Protein AF-A0A9X1HIW4-F1 (afdb_monomer_lite)

Structure (mmCIF, N/CA/C/O backbone):
data_AF-A0A9X1HIW4-F1
#
_entry.id   AF-A0A9X1HIW4-F1
#
loop_
_atom_site.group_PDB
_atom_site.id
_atom_site.type_symbol
_atom_site.label_atom_id
_atom_site.label_alt_id
_atom_site.label_comp_id
_atom_site.label_asym_id
_atom_site.label_entity_id
_atom_site.label_seq_id
_atom_site.pdbx_PDB_ins_code
_atom_site.Cartn_x
_atom_site.Cartn_y
_atom_site.Cartn_z
_atom_site.occupancy
_atom_site.B_iso_or_equiv
_atom_site.auth_seq_id
_atom_site.auth_comp_id
_atom_site.auth_asym_id
_atom_site.auth_atom_id
_atom_site.pdbx_PDB_model_num
ATOM 1 N N . MET A 1 1 ? -32.871 -12.386 51.207 1.00 44.56 1 MET A N 1
ATOM 2 C CA . MET A 1 1 ? -32.611 -12.092 52.641 1.00 44.56 1 MET A CA 1
ATOM 3 C C . MET A 1 1 ? -31.289 -12.776 52.977 1.00 44.56 1 MET A C 1
ATOM 5 O O . MET A 1 1 ? -31.254 -13.984 52.844 1.00 44.56 1 MET A O 1
ATOM 9 N N . ARG A 1 2 ? -30.142 -12.151 53.259 1.00 40.25 2 ARG A N 1
ATOM 10 C CA . ARG A 1 2 ? -29.742 -10.933 53.997 1.00 40.25 2 ARG A CA 1
ATOM 11 C C . ARG A 1 2 ? -28.459 -10.406 53.307 1.00 40.25 2 ARG A C 1
ATOM 13 O O . ARG A 1 2 ? -27.587 -11.212 53.029 1.00 40.25 2 ARG A O 1
ATOM 20 N N . SER A 1 3 ? -28.395 -9.194 52.759 1.00 34.78 3 SER A N 1
ATOM 21 C CA . SER A 1 3 ? -28.068 -7.911 53.410 1.00 34.78 3 SER A CA 1
ATOM 22 C C . SER A 1 3 ? -26.844 -7.950 54.337 1.00 34.78 3 SER A C 1
ATOM 24 O O . SER A 1 3 ? -26.947 -8.471 55.445 1.00 34.78 3 SER A O 1
ATOM 26 N N . LEU A 1 4 ? -25.730 -7.346 53.901 1.00 30.64 4 LEU A N 1
ATOM 27 C CA . LEU A 1 4 ? -24.784 -6.657 54.784 1.00 30.64 4 LEU A CA 1
ATOM 28 C C . LEU A 1 4 ? -24.082 -5.518 54.019 1.00 30.64 4 LEU A C 1
ATOM 30 O O . LEU A 1 4 ? -23.040 -5.695 53.397 1.00 30.64 4 LEU A O 1
ATOM 34 N N . LEU A 1 5 ? -24.724 -4.350 54.062 1.00 35.03 5 LEU A N 1
ATOM 35 C CA . LEU A 1 5 ? -24.115 -3.034 53.878 1.00 35.03 5 LEU A CA 1
ATOM 36 C C . LEU A 1 5 ? -23.117 -2.797 55.024 1.00 35.03 5 LEU A C 1
ATOM 38 O O . LEU A 1 5 ? -23.488 -2.970 56.185 1.00 35.03 5 LEU A O 1
ATOM 42 N N . LEU A 1 6 ? -21.909 -2.319 54.72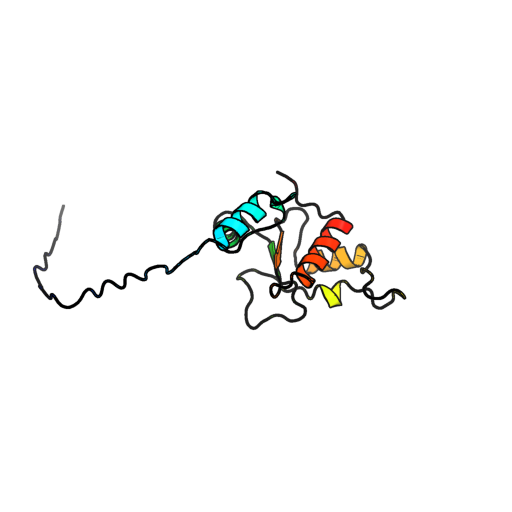4 1.00 31.69 6 LEU A N 1
ATOM 43 C CA . LEU A 1 6 ? -21.062 -1.654 55.712 1.00 31.69 6 LEU A CA 1
ATOM 44 C C . LEU A 1 6 ? -20.549 -0.342 55.114 1.00 31.69 6 LEU A C 1
ATOM 46 O O . LEU A 1 6 ? -19.672 -0.310 54.256 1.00 31.69 6 LEU A O 1
ATOM 50 N N . LEU A 1 7 ? -21.202 0.732 55.557 1.00 35.75 7 LEU A N 1
ATOM 51 C CA . LEU A 1 7 ? -20.810 2.124 55.401 1.00 35.75 7 LEU A CA 1
ATOM 52 C C . LEU A 1 7 ? -19.442 2.352 56.059 1.00 35.75 7 LEU A C 1
ATOM 54 O O . LEU A 1 7 ? -19.317 2.164 57.268 1.00 35.75 7 LEU A O 1
ATOM 58 N N . ILE A 1 8 ? -18.458 2.842 55.303 1.00 40.31 8 ILE A N 1
ATOM 59 C CA . ILE A 1 8 ? -17.337 3.597 55.873 1.00 40.31 8 ILE A CA 1
ATOM 60 C C . ILE A 1 8 ? -17.483 5.044 55.415 1.00 40.31 8 ILE A C 1
ATOM 62 O O . ILE A 1 8 ? -17.344 5.399 54.249 1.00 40.31 8 ILE A O 1
ATOM 66 N N . SER A 1 9 ? -17.863 5.840 56.402 1.00 34.84 9 SER A N 1
ATOM 67 C CA . SER A 1 9 ? -18.074 7.274 56.395 1.00 34.84 9 SER A CA 1
ATOM 68 C C . SER A 1 9 ? -16.739 8.025 56.411 1.00 34.84 9 SER A C 1
ATOM 70 O O . SER A 1 9 ? -15.863 7.701 57.205 1.00 34.84 9 SER A O 1
ATOM 72 N N . CYS A 1 10 ? -16.677 9.102 55.626 1.00 37.28 10 CYS A N 1
ATOM 73 C CA . CYS A 1 10 ? -15.993 10.355 55.954 1.00 37.28 10 CYS A CA 1
ATOM 74 C C . CYS A 1 10 ? -14.471 10.291 56.189 1.00 37.28 10 CYS A C 1
ATOM 76 O O . CYS A 1 10 ? -13.994 10.243 57.320 1.00 37.28 10 CYS A O 1
ATOM 78 N N . PHE A 1 11 ? -13.705 10.450 55.107 1.00 43.66 11 PHE A N 1
ATOM 79 C CA . PHE A 1 11 ? -12.417 11.136 55.188 1.00 43.66 11 PHE A CA 1
ATOM 80 C C . PHE A 1 11 ? -12.440 12.312 54.214 1.00 43.66 11 PHE A C 1
ATOM 82 O O . PHE A 1 11 ? -12.192 12.187 53.018 1.00 43.66 11 PHE A O 1
ATOM 89 N N . THR A 1 12 ? -12.828 13.468 54.743 1.00 46.88 12 THR A N 1
ATOM 90 C CA . THR A 1 12 ? -12.591 14.767 54.125 1.00 46.88 12 THR A CA 1
ATOM 91 C C . THR A 1 12 ? -11.087 14.972 53.983 1.00 46.88 12 THR A C 1
ATOM 93 O O . THR A 1 12 ? -10.405 15.227 54.974 1.00 46.88 12 THR A O 1
ATOM 96 N N . LEU A 1 13 ? -10.574 14.910 52.757 1.00 41.38 13 LEU A N 1
ATOM 97 C CA . LEU A 1 13 ? -9.303 15.534 52.415 1.00 41.38 13 LEU A CA 1
ATOM 98 C C . LEU A 1 13 ? -9.481 16.333 51.123 1.00 41.38 13 LEU A C 1
ATOM 100 O O . LEU A 1 13 ? -9.315 15.840 50.012 1.00 41.38 13 LEU A O 1
ATOM 104 N N . LEU A 1 14 ? -9.857 17.599 51.304 1.00 49.84 14 LEU A N 1
ATOM 105 C CA . LEU A 1 14 ? -9.473 18.667 50.393 1.00 49.84 14 LEU A CA 1
ATOM 106 C C . LEU A 1 14 ? -7.946 18.661 50.322 1.00 49.84 14 LEU A C 1
ATOM 108 O O . LEU A 1 14 ? -7.313 18.949 51.330 1.00 49.84 14 LEU A O 1
ATOM 112 N N . LEU A 1 15 ? -7.374 18.365 49.158 1.00 42.28 15 LEU A N 1
ATOM 113 C CA . LEU A 1 15 ? -6.232 19.106 48.628 1.00 42.28 15 LEU A CA 1
ATOM 114 C C . LEU A 1 15 ? -6.077 18.792 47.131 1.00 42.28 15 LEU A C 1
ATOM 116 O O . LEU A 1 15 ? -5.693 17.700 46.737 1.00 42.28 15 LEU A O 1
ATOM 120 N N . GLN A 1 16 ? -6.372 19.818 46.333 1.00 47.53 16 GLN A N 1
ATOM 121 C CA . GLN A 1 16 ? -5.954 20.011 44.944 1.00 47.53 16 GLN A CA 1
ATOM 122 C C . GLN A 1 16 ? -6.523 19.034 43.910 1.00 47.53 16 GLN A C 1
ATOM 124 O O . GLN A 1 16 ? -5.827 18.192 43.355 1.00 47.53 16 GLN A O 1
ATOM 129 N N . THR A 1 17 ? -7.772 19.278 43.504 1.00 42.72 17 THR A N 1
ATOM 130 C CA . THR A 1 17 ? -8.091 19.121 42.084 1.00 42.72 17 THR A CA 1
ATOM 131 C C . THR A 1 17 ? -7.388 20.260 41.353 1.00 42.72 17 THR A C 1
ATOM 133 O O . THR A 1 17 ? -7.945 21.343 41.168 1.00 42.72 17 THR A O 1
ATOM 136 N N . SER A 1 18 ? -6.139 20.048 40.948 1.00 45.56 18 SER A N 1
ATOM 137 C CA . SER A 1 18 ? -5.696 20.651 39.702 1.00 45.56 18 SER A CA 1
ATOM 138 C C . SER A 1 18 ? -6.673 20.136 38.652 1.00 45.56 18 SER A C 1
ATOM 140 O O . SER A 1 18 ? -6.592 19.000 38.191 1.00 45.56 18 SER A O 1
ATOM 142 N N . ALA A 1 19 ? -7.664 20.962 38.324 1.00 46.62 19 ALA A N 1
ATOM 143 C CA . ALA A 1 19 ? -8.287 20.883 37.028 1.00 46.62 19 ALA A CA 1
ATOM 144 C C . ALA A 1 19 ? -7.142 21.089 36.036 1.00 46.62 19 ALA A C 1
ATOM 146 O O . ALA A 1 19 ? -6.791 22.215 35.689 1.00 46.62 19 ALA A O 1
ATOM 147 N N . VAL A 1 20 ? -6.520 19.992 35.606 1.00 45.44 20 VAL A N 1
ATOM 148 C CA . VAL A 1 20 ? -5.905 19.942 34.292 1.00 45.44 20 VAL A CA 1
ATOM 149 C C . VAL A 1 20 ? -7.089 20.014 33.341 1.00 45.44 20 VAL A C 1
ATOM 151 O O . VAL A 1 20 ? -7.572 19.022 32.808 1.00 45.44 20 VAL A O 1
ATOM 154 N N . ALA A 1 21 ? -7.598 21.232 33.168 1.00 41.78 21 ALA A N 1
ATOM 155 C CA . ALA A 1 21 ? -8.116 21.630 31.889 1.00 41.78 21 ALA A CA 1
ATOM 156 C C . ALA A 1 21 ? -6.906 21.525 30.959 1.00 41.78 21 ALA A C 1
ATOM 158 O O . ALA A 1 21 ? -6.134 22.471 30.802 1.00 41.78 21 ALA A O 1
ATOM 159 N N . CYS A 1 22 ? -6.702 20.334 30.389 1.00 34.28 22 CYS A N 1
ATOM 160 C CA . CYS A 1 22 ? -6.080 20.249 29.087 1.00 34.28 22 CYS A CA 1
ATOM 161 C C . CYS A 1 22 ? -7.061 20.992 28.186 1.00 34.28 22 CYS A C 1
ATOM 163 O O . CYS A 1 22 ? -8.039 20.441 27.690 1.00 34.28 22 CYS A O 1
ATOM 165 N N . GLN A 1 23 ? -6.879 22.309 28.120 1.00 39.25 23 GLN A N 1
ATOM 166 C CA . GLN A 1 23 ? -7.365 23.083 27.007 1.00 39.25 23 GLN A CA 1
ATOM 167 C C . GLN A 1 23 ? -6.771 22.359 25.806 1.00 39.25 23 GLN A C 1
ATOM 169 O O . GLN A 1 23 ? -5.549 22.348 25.636 1.00 39.25 23 GLN A O 1
ATOM 174 N N . ALA A 1 24 ? -7.628 21.656 25.064 1.00 46.69 24 ALA A N 1
ATOM 175 C CA . ALA A 1 24 ? -7.337 21.231 23.713 1.00 46.69 24 ALA A CA 1
ATOM 176 C C . ALA A 1 24 ? -7.092 22.528 22.943 1.00 46.69 24 ALA A C 1
ATOM 178 O O . ALA A 1 24 ? -8.009 23.187 22.457 1.00 46.69 24 ALA A O 1
ATOM 179 N N . SER A 1 25 ? -5.846 22.984 23.017 1.00 42.81 25 SER A N 1
ATOM 180 C CA . SER A 1 25 ? -5.380 24.205 22.403 1.00 42.81 25 SER A CA 1
ATOM 181 C C . SER A 1 25 ? -5.470 23.994 20.904 1.00 42.81 25 SER A C 1
ATOM 183 O O . SER A 1 25 ? -4.609 23.356 20.315 1.00 42.81 25 SER A O 1
ATOM 185 N N . GLY A 1 26 ? -6.536 24.534 20.321 1.00 46.06 26 GLY A N 1
ATOM 186 C CA . GLY A 1 26 ? -6.519 25.073 18.975 1.00 46.06 26 GLY A CA 1
ATOM 187 C C . GLY A 1 26 ? -6.382 24.059 17.848 1.00 46.06 26 GLY A C 1
ATOM 188 O O . GLY A 1 26 ? -5.344 23.988 17.201 1.00 46.06 26 GLY A O 1
ATOM 189 N N . VAL A 1 27 ? -7.494 23.417 17.497 1.00 45.88 27 VAL A N 1
ATOM 190 C CA . VAL A 1 27 ? -7.776 23.128 16.086 1.00 45.88 27 VAL A CA 1
ATOM 191 C C . VAL A 1 27 ? -8.102 24.480 15.437 1.00 45.88 27 VAL A C 1
ATOM 193 O O . VAL A 1 27 ? -9.234 24.955 15.480 1.00 45.88 27 VAL A O 1
ATOM 196 N N . THR A 1 28 ? -7.077 25.212 14.990 1.00 45.34 28 THR A N 1
ATOM 197 C CA . THR A 1 28 ? -7.226 26.602 14.531 1.00 45.34 28 THR A CA 1
ATOM 198 C C . THR A 1 28 ? -7.330 26.662 13.015 1.00 45.34 28 THR A C 1
ATOM 200 O O . THR A 1 28 ? -6.294 26.699 12.362 1.00 45.34 28 THR A O 1
ATOM 203 N N . ILE A 1 29 ? -8.554 26.734 12.477 1.00 48.12 29 ILE A N 1
ATOM 204 C CA . ILE A 1 29 ? -8.949 27.257 11.144 1.00 48.12 29 ILE A CA 1
ATOM 205 C C . ILE A 1 29 ? -8.367 26.549 9.894 1.00 48.12 29 ILE A C 1
ATOM 207 O O . ILE A 1 29 ? -9.085 26.351 8.920 1.00 48.12 29 ILE A O 1
ATOM 211 N N . ALA A 1 30 ? -7.101 26.132 9.896 1.00 51.31 30 ALA A N 1
ATOM 212 C CA . ALA A 1 30 ? -6.463 25.349 8.843 1.00 51.31 30 ALA A CA 1
ATOM 213 C C . ALA A 1 30 ? -7.062 23.941 8.731 1.00 51.31 30 ALA A C 1
ATOM 215 O O . ALA A 1 30 ? -7.211 23.434 7.627 1.00 51.31 30 ALA A O 1
ATOM 216 N N . ASP A 1 31 ? -7.446 23.342 9.857 1.00 56.03 31 ASP A N 1
ATOM 217 C CA . ASP A 1 31 ? -8.049 22.008 9.882 1.00 56.03 31 ASP A CA 1
ATOM 218 C C . ASP A 1 31 ? -9.474 22.033 9.314 1.00 56.03 31 ASP A C 1
ATOM 220 O O . ASP A 1 31 ? -9.848 21.170 8.539 1.00 56.03 31 ASP A O 1
ATOM 224 N N . GLU A 1 32 ? -10.248 23.088 9.589 1.00 55.66 32 GLU A N 1
ATOM 225 C CA . GLU A 1 32 ? -11.616 23.230 9.073 1.00 55.66 32 GLU A CA 1
ATOM 226 C C . GLU A 1 32 ? -11.626 23.413 7.543 1.00 55.66 32 GLU A C 1
ATOM 228 O O . GLU A 1 32 ? -12.443 22.813 6.851 1.00 55.66 32 GLU A O 1
ATOM 233 N N . ALA A 1 33 ? -10.657 24.157 6.994 1.00 60.75 33 ALA A N 1
ATOM 234 C CA . ALA A 1 33 ? -10.483 24.315 5.549 1.00 60.75 33 ALA A CA 1
ATOM 235 C C . ALA A 1 33 ? -9.934 23.049 4.857 1.00 60.75 33 ALA A C 1
ATOM 237 O O . ALA A 1 33 ? -10.314 22.758 3.722 1.00 60.75 33 ALA A O 1
ATOM 238 N N . ILE A 1 34 ? -9.055 22.284 5.519 1.00 62.97 34 ILE A N 1
ATOM 239 C CA . ILE A 1 34 ? -8.580 20.983 5.020 1.00 62.97 34 ILE A CA 1
ATOM 240 C C . ILE A 1 34 ? -9.726 19.970 5.038 1.00 62.97 34 ILE A C 1
ATOM 242 O O . ILE A 1 34 ? -9.936 19.290 4.040 1.00 62.97 34 ILE A O 1
ATOM 246 N N . VAL A 1 35 ? -10.501 19.912 6.120 1.00 65.06 35 VAL A N 1
ATOM 247 C CA . VAL A 1 35 ? -11.675 19.042 6.243 1.00 65.06 35 VAL A CA 1
ATOM 248 C C . VAL A 1 35 ? -12.713 19.389 5.175 1.00 65.06 35 VAL A C 1
ATOM 250 O O . VAL A 1 35 ? -13.148 18.493 4.463 1.00 65.06 35 VAL A O 1
ATOM 253 N N . ASP A 1 36 ? -13.042 20.666 4.965 1.00 64.19 36 ASP A N 1
ATOM 254 C CA . ASP A 1 36 ? -13.969 21.091 3.902 1.00 64.19 36 ASP A CA 1
ATOM 255 C C . ASP A 1 36 ? -13.455 20.723 2.496 1.00 64.19 36 ASP A C 1
ATOM 257 O O . ASP A 1 36 ? -14.201 20.229 1.646 1.00 64.19 36 ASP A O 1
ATOM 261 N N . THR A 1 37 ? -12.146 20.858 2.263 1.00 64.81 37 THR A N 1
ATOM 262 C CA . THR A 1 37 ? -11.516 20.442 0.999 1.00 64.81 37 THR A CA 1
ATOM 263 C C . THR A 1 37 ? -11.563 18.921 0.808 1.00 64.81 37 THR A C 1
ATOM 265 O O . THR A 1 37 ? -11.812 18.452 -0.300 1.00 64.81 37 THR A O 1
ATOM 268 N N . LEU A 1 38 ? -11.355 18.133 1.867 1.00 65.75 38 LEU A N 1
ATOM 269 C CA . LEU A 1 38 ? -11.453 16.671 1.810 1.00 65.75 38 LEU A CA 1
ATOM 270 C C . LEU A 1 38 ? -12.897 16.217 1.568 1.00 65.75 38 LEU A C 1
ATOM 272 O O . LEU A 1 38 ? -13.120 15.317 0.762 1.00 65.75 38 LEU A O 1
ATOM 276 N N . LEU A 1 39 ? -13.872 16.888 2.188 1.00 70.44 39 LEU A N 1
ATOM 277 C CA . LEU A 1 39 ? -15.299 16.585 2.040 1.00 70.44 39 LEU A CA 1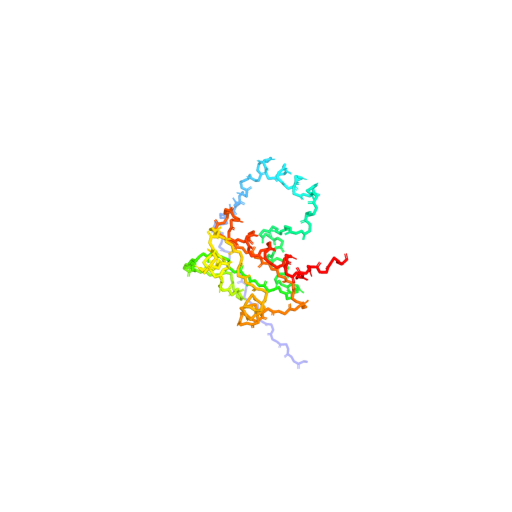
ATOM 278 C C . LEU A 1 39 ? -15.875 16.977 0.669 1.00 70.44 39 LEU A C 1
ATOM 280 O O . LEU A 1 39 ? -16.938 16.498 0.266 1.00 70.44 39 LEU A O 1
ATOM 284 N N . THR A 1 40 ? -15.178 17.846 -0.065 1.00 82.75 40 THR A N 1
ATOM 285 C CA . THR A 1 40 ? -15.556 18.294 -1.415 1.00 82.75 40 THR A CA 1
ATOM 286 C C . THR A 1 40 ? -14.682 17.696 -2.518 1.00 82.75 40 THR A C 1
ATOM 288 O O . THR A 1 40 ? -14.922 17.954 -3.702 1.00 82.75 40 THR A O 1
ATOM 291 N N . TYR A 1 41 ? -13.700 16.857 -2.167 1.00 80.94 41 TYR A N 1
ATOM 292 C CA . TYR A 1 41 ? -12.805 16.229 -3.132 1.00 80.94 41 TYR A CA 1
ATOM 293 C C . TYR A 1 41 ? -13.559 15.213 -4.015 1.00 80.94 41 TYR A C 1
ATOM 295 O O . TYR A 1 41 ? -14.259 14.332 -3.501 1.00 80.94 41 TYR A O 1
ATOM 303 N N . PRO A 1 42 ? -13.419 15.271 -5.354 1.00 87.44 42 PRO A N 1
ATOM 304 C CA . PRO A 1 42 ? -13.950 14.232 -6.228 1.00 87.44 42 PRO A CA 1
ATOM 305 C C . PRO A 1 42 ? -13.321 12.877 -5.890 1.00 87.44 42 PRO A C 1
ATOM 307 O O . PRO A 1 42 ? -12.107 12.728 -5.935 1.00 87.44 42 PRO A O 1
ATOM 310 N N . ASN A 1 43 ? -14.148 11.876 -5.597 1.00 89.12 43 ASN A N 1
ATOM 311 C CA . ASN A 1 43 ? -13.722 10.575 -5.070 1.00 89.12 43 ASN A CA 1
ATOM 312 C C . ASN A 1 43 ? -13.190 10.593 -3.626 1.00 89.12 43 ASN A C 1
ATOM 314 O O . ASN A 1 43 ? -12.348 9.767 -3.277 1.00 89.12 43 ASN A O 1
ATOM 318 N N . GLN A 1 44 ? -13.695 11.491 -2.774 1.00 89.94 44 GLN A N 1
ATOM 319 C CA . GLN A 1 44 ? -13.368 11.527 -1.341 1.00 89.94 44 GLN A CA 1
ATOM 320 C C . GLN A 1 44 ? -13.464 10.162 -0.640 1.00 89.94 44 GLN A C 1
ATOM 322 O O . GLN A 1 44 ? -12.690 9.899 0.267 1.00 89.94 44 GLN A O 1
ATOM 327 N N . GLN A 1 45 ? -14.338 9.259 -1.102 1.00 88.69 45 GLN A N 1
ATOM 328 C CA . GLN A 1 45 ? -14.483 7.909 -0.549 1.00 88.69 45 GLN A CA 1
ATOM 329 C C . GLN A 1 45 ? -13.227 7.024 -0.685 1.00 88.69 45 GLN A C 1
ATOM 331 O O . GLN A 1 45 ? -13.170 5.960 -0.074 1.00 88.69 45 GLN A O 1
ATOM 336 N N . LEU A 1 46 ? -12.245 7.428 -1.501 1.00 91.25 46 LEU A N 1
ATOM 337 C CA . LEU A 1 46 ? -10.948 6.754 -1.646 1.00 91.25 46 LEU A CA 1
ATOM 338 C C . LEU A 1 46 ? -9.915 7.217 -0.608 1.00 91.25 46 LEU A C 1
ATOM 340 O O . LEU A 1 46 ? -8.842 6.625 -0.506 1.00 91.25 46 LEU A O 1
ATOM 344 N N . LEU A 1 47 ? -10.214 8.282 0.137 1.00 91.12 47 LEU A N 1
ATOM 345 C CA . LEU A 1 47 ? -9.371 8.823 1.194 1.00 91.12 47 LEU A CA 1
ATOM 346 C C . LEU A 1 47 ? -10.020 8.525 2.546 1.00 91.12 47 LEU A C 1
ATOM 348 O O . LEU A 1 47 ? -11.238 8.549 2.681 1.00 91.12 47 LEU A O 1
ATOM 352 N N . VAL A 1 48 ? -9.198 8.242 3.554 1.00 91.50 48 VAL A N 1
ATOM 353 C CA . VAL A 1 48 ? -9.659 7.994 4.924 1.00 91.50 48 VAL A CA 1
ATOM 354 C C . VAL A 1 48 ? -8.795 8.787 5.896 1.00 91.50 48 VAL A C 1
ATOM 356 O O . VAL A 1 48 ? -7.564 8.772 5.807 1.00 91.50 48 VAL A O 1
ATOM 359 N N . GLY A 1 49 ? -9.436 9.515 6.810 1.00 91.19 49 GLY A N 1
ATOM 360 C CA . GLY A 1 49 ? -8.740 10.251 7.867 1.00 91.19 49 GLY A CA 1
ATOM 361 C C . GLY A 1 49 ? -8.248 9.328 8.986 1.00 91.19 49 GLY A C 1
ATOM 362 O O . GLY A 1 49 ? -8.792 8.249 9.195 1.00 91.19 49 GLY A O 1
ATOM 363 N N . ALA A 1 50 ? -7.248 9.756 9.764 1.00 91.94 50 ALA A N 1
ATOM 364 C CA . ALA A 1 50 ? -6.705 8.938 10.858 1.00 91.94 50 ALA A CA 1
ATOM 365 C C . ALA A 1 50 ? -7.754 8.612 11.942 1.00 91.94 50 ALA A C 1
ATOM 367 O O . ALA A 1 50 ? -7.860 7.465 12.373 1.00 91.94 50 ALA A O 1
ATOM 368 N N . THR A 1 51 ? -8.551 9.605 12.352 1.00 91.38 51 THR A N 1
ATOM 369 C CA . THR A 1 51 ? -9.646 9.419 13.320 1.00 91.38 51 THR A CA 1
ATOM 370 C C . THR A 1 51 ? -10.722 8.489 12.767 1.00 91.38 51 THR A C 1
ATOM 372 O O . THR A 1 51 ? -11.130 7.547 13.437 1.00 91.38 51 THR A O 1
ATOM 375 N N . GLU A 1 52 ? -11.122 8.706 11.515 1.00 91.69 52 GLU A N 1
ATOM 376 C CA . GLU A 1 52 ? -12.125 7.882 10.840 1.00 91.69 52 GLU A CA 1
ATOM 377 C C . GLU A 1 52 ? -11.666 6.422 10.710 1.00 91.69 52 GLU A C 1
ATOM 379 O O . GLU A 1 52 ? -12.438 5.497 10.953 1.00 91.69 52 GLU A O 1
ATOM 384 N N . LEU A 1 53 ? -10.394 6.196 10.365 1.00 94.50 53 LEU A N 1
ATOM 385 C CA . LEU A 1 53 ? -9.826 4.855 10.290 1.00 94.50 53 LEU A CA 1
ATOM 386 C C . LEU A 1 53 ? -9.863 4.162 11.652 1.00 94.50 53 LEU A C 1
ATOM 388 O O . LEU A 1 53 ? -10.239 2.996 11.723 1.00 94.50 53 LEU A O 1
ATOM 392 N N . TYR A 1 54 ? -9.500 4.868 12.725 1.00 93.06 54 TYR A N 1
ATOM 393 C CA . TYR A 1 54 ? -9.531 4.318 14.078 1.00 93.06 54 TYR A CA 1
ATOM 394 C C . TYR A 1 54 ? -10.938 3.846 14.472 1.00 93.06 54 TYR A C 1
ATOM 396 O O . TYR A 1 54 ? -11.102 2.708 14.903 1.00 93.06 54 TYR A O 1
ATOM 404 N N . GLU A 1 55 ? -11.962 4.667 14.232 1.00 93.31 55 GLU A N 1
ATOM 405 C CA . GLU A 1 55 ? -13.367 4.305 14.475 1.00 93.31 55 GLU A CA 1
ATOM 406 C C . GLU A 1 55 ? -13.828 3.134 13.585 1.00 93.31 55 GLU A C 1
ATOM 408 O O . GLU A 1 55 ? -14.575 2.245 14.011 1.00 93.31 55 GLU A O 1
ATOM 413 N N . ARG A 1 56 ? -13.355 3.089 12.334 1.00 93.25 56 ARG A N 1
ATOM 414 C CA . ARG A 1 56 ? -13.672 2.008 11.394 1.00 93.25 56 ARG A CA 1
ATOM 415 C C . ARG A 1 56 ? -13.104 0.663 11.848 1.00 93.25 56 ARG A C 1
ATOM 417 O O . ARG A 1 56 ? -13.790 -0.349 11.722 1.00 93.25 56 ARG A O 1
ATOM 424 N N . LEU A 1 57 ? -11.898 0.653 12.418 1.00 93.75 57 LEU A N 1
ATOM 425 C CA . LEU A 1 57 ? -11.259 -0.561 12.940 1.00 93.75 57 LEU A CA 1
ATOM 426 C C . LEU A 1 57 ? -12.036 -1.198 14.104 1.00 93.75 57 LEU A C 1
ATOM 428 O O . LEU A 1 57 ? -11.916 -2.402 14.321 1.00 93.75 57 LEU A O 1
ATOM 432 N N . GLU A 1 58 ? -12.856 -0.431 14.827 1.00 91.06 58 GLU A N 1
ATOM 433 C CA . GLU A 1 58 ? -13.717 -0.956 15.897 1.00 91.06 58 GLU A CA 1
ATOM 434 C C . GLU A 1 58 ? -15.052 -1.523 15.387 1.00 91.06 58 GLU A C 1
ATOM 436 O O . GLU A 1 58 ? -15.695 -2.317 16.077 1.00 91.06 58 GLU A O 1
ATOM 441 N N . SER A 1 59 ? -15.487 -1.123 14.190 1.00 91.50 59 SER A N 1
ATOM 442 C CA . SER A 1 59 ? -16.834 -1.407 13.676 1.00 91.50 59 SER A CA 1
ATOM 443 C C . SER A 1 59 ? -16.876 -2.455 12.564 1.00 91.50 59 SER A C 1
ATOM 445 O O . SER A 1 59 ? -17.869 -3.1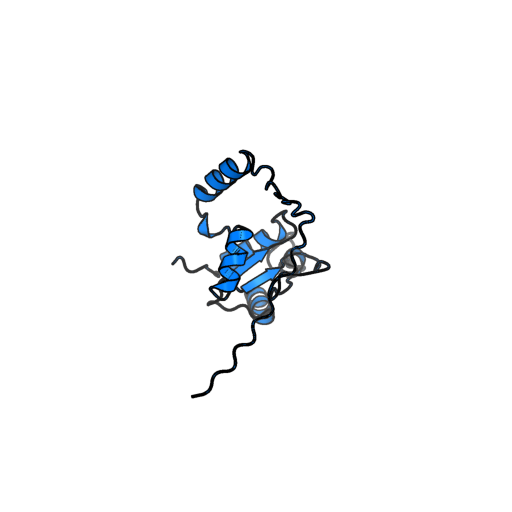76 12.448 1.00 91.50 59 SER A O 1
ATOM 447 N N . GLN A 1 60 ? -15.821 -2.572 11.755 1.00 89.69 60 GLN A N 1
ATOM 448 C CA . GLN A 1 60 ? -15.774 -3.496 10.621 1.00 89.69 60 GLN A CA 1
ATOM 449 C C . GLN A 1 60 ? -14.348 -3.978 10.314 1.00 89.69 60 GLN A C 1
ATOM 451 O O . GLN A 1 60 ? -13.380 -3.277 10.608 1.00 89.69 60 GLN A O 1
ATOM 456 N N . PRO A 1 61 ? -14.187 -5.156 9.681 1.00 91.88 61 PRO A N 1
ATOM 457 C CA . PRO A 1 61 ? -12.875 -5.612 9.243 1.00 91.88 61 PRO A CA 1
ATOM 458 C C . PRO A 1 61 ? -12.314 -4.698 8.144 1.00 91.88 61 PRO A C 1
ATOM 460 O O . PRO A 1 61 ? -13.001 -4.371 7.169 1.00 91.88 61 PRO A O 1
ATOM 463 N N . VAL A 1 62 ? -11.047 -4.318 8.311 1.00 95.50 62 VAL A N 1
ATOM 464 C CA . VAL A 1 62 ? -10.247 -3.559 7.345 1.00 95.50 62 VAL A CA 1
ATOM 465 C C . VAL A 1 62 ? -8.929 -4.295 7.145 1.00 95.50 62 VAL A C 1
ATOM 467 O O . VAL A 1 62 ? -8.261 -4.655 8.114 1.00 95.50 62 VAL A O 1
ATOM 470 N N . PHE A 1 63 ? -8.552 -4.506 5.890 1.00 97.00 63 PHE A N 1
ATOM 471 C CA . PHE A 1 63 ? -7.262 -5.067 5.526 1.00 97.00 63 PHE A CA 1
ATOM 472 C C . PHE A 1 63 ? -6.241 -3.931 5.416 1.00 97.00 63 PHE A C 1
ATOM 474 O O . PHE A 1 63 ? -6.272 -3.130 4.478 1.00 97.00 63 PHE A O 1
ATOM 481 N N . LEU A 1 64 ? -5.374 -3.818 6.421 1.00 97.69 64 LEU A N 1
ATOM 482 C CA . LEU A 1 64 ? -4.396 -2.739 6.533 1.00 97.69 64 LEU A CA 1
ATOM 483 C C . LEU A 1 64 ? -3.073 -3.127 5.876 1.00 97.69 64 LEU A C 1
ATOM 485 O O . LEU A 1 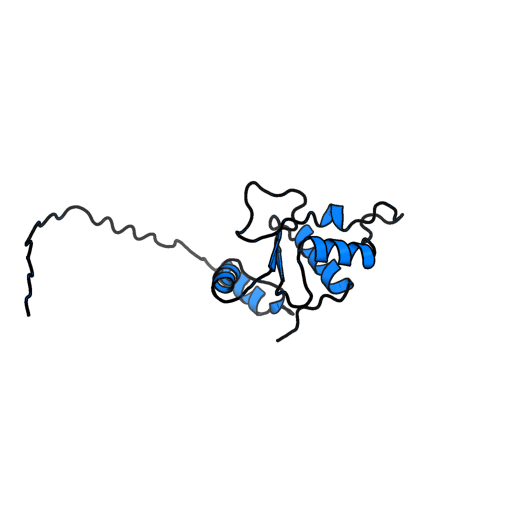64 ? -2.483 -4.151 6.223 1.00 97.69 64 LEU A O 1
ATOM 489 N N . ILE A 1 65 ? -2.581 -2.271 4.982 1.00 98.31 65 ILE A N 1
ATOM 490 C CA . ILE A 1 65 ? -1.295 -2.463 4.311 1.00 98.31 65 ILE A CA 1
ATOM 491 C C . ILE A 1 65 ? -0.379 -1.280 4.593 1.00 98.31 65 ILE A C 1
ATOM 493 O O . ILE A 1 65 ? -0.684 -0.138 4.246 1.00 98.31 65 ILE A O 1
ATOM 497 N N . ASP A 1 66 ? 0.772 -1.579 5.178 1.00 98.31 66 ASP A N 1
ATOM 498 C CA . ASP A 1 66 ? 1.904 -0.670 5.223 1.00 98.31 66 ASP A CA 1
ATOM 499 C C . ASP A 1 66 ? 2.695 -0.789 3.922 1.00 98.31 66 ASP A C 1
ATOM 501 O O . ASP A 1 66 ? 3.284 -1.832 3.646 1.00 98.31 66 ASP A O 1
ATOM 505 N N . ALA A 1 67 ? 2.685 0.262 3.108 1.00 98.38 67 ALA A N 1
ATOM 506 C CA . ALA A 1 67 ? 3.322 0.263 1.797 1.00 98.38 67 ALA A CA 1
ATOM 507 C C . ALA A 1 67 ? 4.784 0.737 1.820 1.00 98.38 67 ALA A C 1
ATOM 509 O O . ALA A 1 67 ? 5.409 0.823 0.759 1.00 98.38 67 ALA A O 1
ATOM 510 N N . ARG A 1 68 ? 5.329 1.110 2.989 1.00 97.81 68 ARG A N 1
ATOM 511 C CA . ARG A 1 68 ? 6.698 1.641 3.096 1.00 97.81 68 ARG A CA 1
ATOM 512 C C . ARG A 1 68 ? 7.704 0.643 2.526 1.00 97.81 68 ARG A C 1
ATOM 514 O O . ARG A 1 68 ? 7.497 -0.561 2.579 1.00 97.81 68 ARG A O 1
ATOM 521 N N . GLU A 1 69 ? 8.821 1.140 2.000 1.00 96.69 69 GLU A N 1
ATOM 522 C CA . GLU A 1 69 ? 9.884 0.256 1.502 1.00 96.69 69 GLU A CA 1
ATOM 523 C C . GLU A 1 69 ? 10.430 -0.624 2.633 1.00 96.69 69 GLU A C 1
ATOM 525 O O . GLU A 1 69 ? 10.440 -1.848 2.536 1.00 96.69 69 GLU A O 1
ATOM 530 N N . GLU A 1 70 ? 10.760 0.006 3.756 1.00 96.31 70 GLU A N 1
ATOM 531 C CA . GLU A 1 70 ? 11.164 -0.665 4.986 1.00 96.31 70 GLU A CA 1
ATOM 532 C C . GLU A 1 70 ? 10.083 -0.485 6.049 1.00 96.31 70 GLU A C 1
ATOM 534 O O . GLU A 1 70 ? 9.517 0.606 6.198 1.00 96.31 70 GLU A O 1
ATOM 539 N N . ALA A 1 71 ? 9.810 -1.547 6.805 1.00 93.31 71 ALA A N 1
ATOM 540 C CA . ALA A 1 71 ? 8.925 -1.457 7.957 1.00 93.31 71 ALA A CA 1
ATOM 541 C C . ALA A 1 71 ? 9.556 -0.525 9.000 1.00 93.31 71 ALA A C 1
ATOM 543 O O . ALA A 1 71 ? 10.749 -0.616 9.291 1.00 93.31 71 ALA A O 1
ATOM 544 N N . GLY A 1 72 ? 8.761 0.381 9.568 1.00 89.12 72 GLY A N 1
ATOM 545 C CA . GLY A 1 72 ? 9.214 1.180 10.706 1.00 89.12 72 GLY A CA 1
ATOM 546 C C . GLY A 1 72 ? 9.268 0.360 11.996 1.00 89.12 72 GLY A C 1
ATOM 547 O O . GLY A 1 72 ? 8.865 -0.801 12.029 1.00 89.12 72 GLY A O 1
ATOM 548 N N . ASP A 1 73 ? 9.675 1.010 13.088 1.00 93.56 73 ASP A N 1
ATOM 549 C CA . ASP A 1 73 ? 9.733 0.394 14.425 1.00 93.56 73 ASP A CA 1
ATOM 550 C C . ASP A 1 73 ? 8.378 -0.166 14.896 1.00 93.56 73 ASP A C 1
ATOM 552 O O . ASP A 1 73 ? 8.315 -1.040 15.762 1.00 93.56 73 ASP A O 1
ATOM 556 N N . SER A 1 74 ? 7.283 0.344 14.330 1.00 94.88 74 SER A N 1
ATOM 557 C CA . SER A 1 74 ? 5.933 -0.148 14.557 1.00 94.88 74 SER A CA 1
ATOM 558 C C . SER A 1 74 ? 5.058 -0.042 13.305 1.00 94.88 74 SER A C 1
ATOM 560 O O . SER A 1 74 ? 5.291 0.768 12.396 1.00 94.88 74 SER A O 1
ATOM 562 N N . LEU A 1 75 ? 4.031 -0.891 13.296 1.00 96.50 75 LEU A N 1
ATOM 563 C CA . LEU A 1 75 ? 2.927 -0.906 12.341 1.00 96.50 75 LEU A CA 1
ATOM 564 C C . LEU A 1 75 ? 1.625 -0.575 13.077 1.00 96.50 75 LEU A C 1
ATOM 566 O O . LEU A 1 75 ? 1.539 -0.729 14.301 1.00 96.50 75 LEU A O 1
ATOM 570 N N . ILE A 1 76 ? 0.591 -0.184 12.331 1.00 95.62 76 ILE A N 1
ATOM 571 C CA . ILE A 1 76 ? -0.771 -0.187 12.875 1.00 95.62 76 ILE A CA 1
ATOM 572 C C . ILE A 1 76 ? -1.121 -1.645 13.246 1.00 95.62 76 ILE A C 1
ATOM 574 O O . ILE A 1 76 ? -0.839 -2.547 12.453 1.00 95.62 76 ILE A O 1
ATOM 578 N N . PRO A 1 77 ? -1.694 -1.925 14.434 1.00 94.44 77 PRO A N 1
ATOM 579 C CA . PRO A 1 77 ? -2.036 -3.290 14.827 1.00 94.44 77 PRO A CA 1
ATOM 580 C C . PRO A 1 77 ? -2.893 -4.008 13.776 1.00 94.44 77 PRO A C 1
ATOM 582 O O . PRO A 1 77 ? -3.920 -3.490 13.348 1.00 94.44 77 PRO A O 1
ATOM 585 N N . GLY A 1 78 ? -2.462 -5.206 13.371 1.00 94.44 78 GLY A N 1
ATOM 586 C CA . GLY A 1 78 ? -3.126 -5.997 12.329 1.00 94.44 78 GLY A CA 1
ATOM 587 C C . GLY A 1 78 ? -2.713 -5.658 10.892 1.00 94.44 78 GLY A C 1
ATOM 588 O O . GLY A 1 78 ? -3.150 -6.352 9.980 1.00 94.44 78 GLY A O 1
ATOM 589 N N . ALA A 1 79 ? -1.866 -4.647 10.674 1.00 97.50 79 ALA A N 1
ATOM 590 C CA . ALA A 1 79 ? -1.350 -4.330 9.348 1.00 97.50 79 ALA A CA 1
ATOM 591 C C . ALA A 1 79 ? -0.314 -5.347 8.857 1.00 97.50 79 ALA A C 1
ATOM 593 O O . ALA A 1 79 ? 0.489 -5.876 9.632 1.00 97.50 79 ALA A O 1
ATOM 594 N N . VAL A 1 80 ? -0.301 -5.559 7.542 1.00 98.12 80 VAL A N 1
ATOM 595 C CA . VAL A 1 80 ? 0.730 -6.321 6.836 1.00 98.12 80 VAL A CA 1
ATOM 596 C C . VAL A 1 80 ? 1.688 -5.355 6.150 1.00 98.12 80 VAL A C 1
ATOM 598 O O . VAL A 1 80 ? 1.266 -4.380 5.532 1.00 98.12 80 VAL A O 1
ATOM 601 N N . HIS A 1 81 ? 2.988 -5.632 6.246 1.00 98.38 81 HIS A N 1
ATOM 602 C CA . HIS A 1 81 ? 4.011 -4.863 5.542 1.00 98.38 81 HIS A CA 1
ATOM 603 C C . HIS A 1 81 ? 4.207 -5.354 4.107 1.00 98.38 81 HIS A C 1
ATOM 605 O O . HIS A 1 81 ? 4.407 -6.548 3.873 1.00 98.38 81 HIS A O 1
ATOM 611 N N . PHE A 1 82 ? 4.216 -4.426 3.154 1.00 98.44 82 PHE A N 1
ATOM 612 C CA . PHE A 1 82 ? 4.455 -4.681 1.742 1.00 98.44 82 PHE A CA 1
ATOM 613 C C . PHE A 1 82 ? 5.300 -3.559 1.123 1.00 98.44 82 PHE A C 1
ATOM 615 O O . PHE A 1 82 ? 4.803 -2.466 0.881 1.00 98.44 82 PHE A O 1
ATOM 622 N N . SER A 1 83 ? 6.563 -3.851 0.799 1.00 97.88 83 SER A N 1
ATOM 623 C CA . SER A 1 83 ? 7.497 -2.914 0.153 1.00 97.88 83 SER A CA 1
ATOM 624 C C . SER A 1 83 ? 7.059 -2.546 -1.268 1.00 97.88 83 SER A C 1
ATOM 626 O O . SER A 1 83 ? 7.507 -3.138 -2.249 1.00 97.88 83 SER A O 1
ATOM 628 N N . ALA A 1 84 ? 6.129 -1.596 -1.389 1.00 97.50 84 ALA A N 1
ATOM 629 C CA . ALA A 1 84 ? 5.368 -1.392 -2.617 1.00 97.50 84 ALA A CA 1
ATOM 630 C C . ALA A 1 84 ? 6.221 -0.915 -3.797 1.00 97.50 84 ALA A C 1
ATOM 632 O O . ALA A 1 84 ? 5.925 -1.259 -4.939 1.00 97.50 84 ALA A O 1
ATOM 633 N N . ILE A 1 85 ? 7.275 -0.135 -3.553 1.00 96.31 85 ILE A N 1
ATOM 634 C CA . ILE A 1 85 ? 8.109 0.406 -4.631 1.00 96.31 85 ILE A CA 1
ATOM 635 C C . ILE A 1 85 ? 8.977 -0.688 -5.244 1.00 96.31 85 ILE A C 1
ATOM 637 O O . ILE A 1 85 ? 8.903 -0.906 -6.456 1.00 96.31 85 ILE A O 1
ATOM 641 N N . SER A 1 86 ? 9.766 -1.394 -4.434 1.00 96.88 86 SER A N 1
ATOM 642 C CA . SER A 1 86 ? 10.634 -2.458 -4.942 1.00 96.88 86 SER A CA 1
ATOM 643 C C . SER A 1 86 ? 9.848 -3.657 -5.466 1.00 96.88 86 SER A C 1
ATOM 645 O O . SER A 1 86 ? 10.115 -4.109 -6.577 1.00 96.88 86 SER A O 1
ATOM 647 N N . LYS A 1 87 ? 8.838 -4.142 -4.730 1.00 98.00 87 LYS A N 1
ATOM 648 C CA . LYS A 1 87 ? 8.093 -5.353 -5.115 1.00 98.00 87 LYS A CA 1
ATOM 649 C C . LYS A 1 87 ? 7.253 -5.184 -6.374 1.00 98.00 87 LYS A C 1
ATOM 651 O O . LYS A 1 87 ? 7.057 -6.156 -7.093 1.00 98.00 87 LYS A O 1
ATOM 656 N N . LEU A 1 88 ? 6.747 -3.979 -6.646 1.00 98.25 88 LEU A N 1
ATOM 657 C CA . LEU A 1 88 ? 5.921 -3.720 -7.830 1.00 98.25 88 LEU A CA 1
ATOM 658 C C . LEU A 1 88 ? 6.728 -3.255 -9.046 1.00 98.25 88 LEU A C 1
ATOM 660 O O . LEU A 1 88 ? 6.127 -2.945 -10.076 1.00 98.25 88 LEU A O 1
ATOM 664 N N . THR A 1 89 ? 8.056 -3.191 -8.948 1.00 98.12 89 THR A N 1
ATOM 665 C CA . THR A 1 89 ? 8.927 -2.824 -10.066 1.00 98.12 89 THR A CA 1
ATOM 666 C C . THR A 1 89 ? 9.442 -4.076 -10.766 1.00 98.12 89 THR A C 1
ATOM 668 O O . THR A 1 89 ? 10.100 -4.903 -10.145 1.00 98.12 89 THR A O 1
ATOM 671 N N . ASP A 1 90 ? 9.159 -4.199 -12.062 1.00 97.50 90 ASP A N 1
ATOM 672 C CA . ASP A 1 90 ? 9.693 -5.255 -12.922 1.00 97.50 90 ASP A CA 1
ATOM 673 C C . ASP A 1 90 ? 11.189 -4.999 -13.202 1.00 97.50 90 ASP A C 1
ATOM 675 O O . ASP A 1 90 ? 11.514 -4.020 -13.886 1.00 97.50 90 ASP A O 1
ATOM 679 N N . PRO A 1 91 ? 12.110 -5.831 -12.677 1.00 95.12 91 PRO A N 1
ATOM 680 C CA . PRO A 1 91 ? 13.545 -5.631 -12.860 1.00 95.12 91 PRO A CA 1
ATOM 681 C C . PRO A 1 91 ? 14.025 -5.990 -14.272 1.00 95.12 91 PRO A C 1
ATOM 683 O O . PRO A 1 91 ? 15.106 -5.554 -14.668 1.00 95.12 91 PRO A O 1
ATOM 686 N N . ASP A 1 92 ? 13.242 -6.767 -15.025 1.00 95.88 92 ASP A N 1
ATOM 687 C CA . ASP A 1 92 ? 13.601 -7.250 -16.358 1.00 95.88 92 ASP A CA 1
ATOM 688 C C . ASP A 1 92 ? 13.065 -6.327 -17.466 1.00 95.88 92 ASP A C 1
ATOM 690 O O . ASP A 1 92 ? 13.394 -6.489 -18.648 1.00 95.88 92 ASP A O 1
ATOM 694 N N . ASN A 1 93 ? 12.260 -5.322 -17.104 1.00 97.19 93 ASN A N 1
ATOM 695 C CA . ASN A 1 93 ? 11.721 -4.368 -18.058 1.00 97.19 93 ASN A CA 1
ATOM 696 C C . ASN A 1 93 ? 12.758 -3.298 -18.446 1.00 97.19 93 ASN A C 1
ATOM 698 O O . ASN A 1 93 ? 13.383 -2.690 -17.575 1.00 97.19 93 ASN A O 1
ATOM 702 N N . PRO A 1 94 ? 12.903 -2.963 -19.742 1.00 96.44 94 PRO A N 1
ATOM 703 C CA . PRO A 1 94 ? 13.787 -1.877 -20.166 1.00 96.44 94 PRO A CA 1
ATOM 704 C C . PRO A 1 94 ? 13.321 -0.486 -19.703 1.00 96.44 94 PRO A C 1
ATOM 706 O O . PRO A 1 94 ? 14.108 0.462 -19.735 1.00 96.44 94 PRO A O 1
ATOM 709 N N . VAL A 1 95 ? 12.051 -0.331 -19.312 1.00 97.06 95 VAL A N 1
ATOM 710 C CA . VAL A 1 95 ? 11.499 0.922 -18.789 1.00 97.06 95 VAL A CA 1
ATOM 711 C C . VAL A 1 95 ? 11.601 0.926 -17.265 1.00 97.06 95 VAL A C 1
ATOM 713 O O . VAL A 1 95 ? 11.090 0.039 -16.589 1.00 97.06 95 VAL A O 1
ATOM 716 N N . ALA A 1 96 ? 12.229 1.962 -16.708 1.00 94.81 96 ALA A N 1
ATOM 717 C CA . ALA A 1 96 ? 12.347 2.116 -15.261 1.00 94.81 96 ALA A CA 1
ATOM 718 C C . ALA A 1 96 ? 10.970 2.211 -14.576 1.00 94.81 96 ALA A C 1
ATOM 720 O O . ALA A 1 96 ? 10.056 2.860 -15.090 1.00 94.81 96 ALA A O 1
ATOM 721 N N . SER A 1 97 ? 10.850 1.599 -13.393 1.00 94.12 97 SER A N 1
ATOM 722 C CA . SER A 1 97 ? 9.630 1.585 -12.569 1.00 94.12 97 SER A CA 1
ATOM 723 C C . SER A 1 97 ? 8.408 0.945 -13.240 1.00 94.12 97 SER A C 1
ATOM 725 O O . SER A 1 97 ? 7.274 1.185 -12.814 1.00 94.12 97 SER A O 1
ATOM 727 N N . TYR A 1 98 ? 8.619 0.134 -14.281 1.00 97.19 98 TYR A N 1
ATOM 728 C CA . TYR A 1 98 ? 7.543 -0.601 -14.933 1.00 97.19 98 TYR A CA 1
ATOM 729 C C . TYR A 1 98 ? 6.863 -1.553 -13.944 1.00 97.19 98 TYR A C 1
ATOM 731 O O . TYR A 1 98 ? 7.513 -2.104 -13.059 1.00 97.19 98 TYR A O 1
ATOM 739 N N . LEU A 1 99 ? 5.543 -1.711 -14.056 1.00 98.00 99 LEU A N 1
ATOM 740 C CA . LEU A 1 99 ? 4.799 -2.626 -13.193 1.00 98.00 99 LEU A CA 1
ATOM 741 C C . LEU A 1 99 ? 5.167 -4.081 -13.486 1.00 98.00 99 LEU A C 1
ATOM 743 O O . LEU A 1 99 ? 5.180 -4.486 -14.645 1.00 98.00 99 LEU A O 1
ATOM 747 N N . ILE A 1 100 ? 5.347 -4.875 -12.432 1.00 98.25 100 ILE A N 1
ATOM 748 C CA . ILE A 1 100 ? 5.317 -6.342 -12.530 1.00 98.25 100 ILE A CA 1
ATOM 749 C C . ILE A 1 100 ? 4.039 -6.819 -13.222 1.00 98.25 100 ILE A C 1
ATOM 751 O O . ILE A 1 100 ? 3.004 -6.177 -13.081 1.00 98.25 100 ILE A O 1
ATOM 755 N N . GLY A 1 101 ? 4.083 -7.954 -13.921 1.00 97.62 101 GLY A N 1
ATOM 756 C CA . GLY A 1 101 ? 2.913 -8.517 -14.603 1.00 97.62 101 GLY A CA 1
ATOM 757 C C . GLY A 1 101 ? 1.780 -8.980 -13.663 1.00 97.62 101 GLY A C 1
ATOM 758 O O . GLY A 1 101 ? 2.004 -9.197 -12.470 1.00 97.62 101 GLY A O 1
ATOM 759 N N . PRO A 1 102 ? 0.561 -9.186 -14.201 1.00 96.38 102 PRO A N 1
ATOM 760 C CA . PRO A 1 102 ? -0.645 -9.486 -13.418 1.00 96.38 102 PRO A CA 1
ATOM 761 C C . PRO A 1 102 ? -0.581 -10.811 -12.645 1.00 96.38 102 PRO A C 1
ATOM 763 O O . PRO A 1 102 ? -1.131 -10.908 -11.552 1.00 96.38 102 PRO A O 1
ATOM 766 N N . GLU A 1 103 ? 0.088 -11.831 -13.189 1.00 96.50 103 GLU A N 1
ATOM 767 C CA . GLU A 1 103 ? 0.213 -13.146 -12.542 1.00 96.50 103 GLU A CA 1
ATOM 768 C C . GLU A 1 103 ? 1.013 -13.048 -11.240 1.00 96.50 103 GLU A C 1
ATOM 770 O O . GLU A 1 103 ? 0.535 -13.470 -10.184 1.00 96.50 103 GLU A O 1
ATOM 775 N N . LEU A 1 104 ? 2.187 -12.412 -11.312 1.00 97.44 104 LEU A N 1
ATOM 776 C CA . LEU A 1 104 ? 3.054 -12.185 -10.161 1.00 97.44 104 LEU A CA 1
ATOM 777 C C . LEU A 1 104 ? 2.408 -11.216 -9.163 1.00 97.44 104 LEU A C 1
ATOM 779 O O . LEU A 1 104 ? 2.451 -11.455 -7.960 1.00 97.44 104 LEU A O 1
ATOM 783 N N . PHE A 1 105 ? 1.757 -10.152 -9.645 1.00 97.81 105 PHE A N 1
ATOM 784 C CA . PHE A 1 105 ? 1.002 -9.248 -8.778 1.00 97.81 105 PHE A CA 1
ATOM 785 C C . PHE A 1 105 ? -0.070 -9.998 -7.976 1.00 97.81 105 PHE A C 1
ATOM 787 O O . PHE A 1 105 ? -0.117 -9.891 -6.752 1.00 97.81 105 PHE A O 1
ATOM 794 N N . GLY A 1 106 ? -0.898 -10.799 -8.652 1.00 96.62 106 GLY A N 1
ATOM 795 C CA . GLY A 1 106 ? -1.944 -11.582 -8.002 1.00 96.62 106 GLY A CA 1
ATOM 796 C C . GLY A 1 106 ? -1.390 -12.613 -7.017 1.00 96.62 106 GLY A C 1
ATOM 797 O O . GLY A 1 106 ? -2.014 -12.871 -5.991 1.00 96.62 106 GLY A O 1
ATOM 798 N N . GLU A 1 107 ? -0.224 -13.197 -7.297 1.00 97.62 107 GLU A N 1
ATOM 799 C CA . GLU A 1 107 ? 0.486 -14.057 -6.345 1.00 97.62 107 GLU A CA 1
ATOM 800 C C . GLU A 1 107 ? 0.892 -13.302 -5.083 1.00 97.62 107 GLU A C 1
ATOM 802 O O . GLU A 1 107 ? 0.484 -13.708 -3.995 1.00 97.62 107 GLU A O 1
ATOM 807 N N . MET A 1 108 ? 1.567 -12.160 -5.218 1.00 98.00 108 MET A N 1
ATOM 808 C CA . MET A 1 108 ? 1.975 -11.351 -4.070 1.00 98.00 108 MET A CA 1
ATOM 809 C C . MET A 1 108 ? 0.789 -10.880 -3.220 1.00 98.00 108 MET A C 1
ATOM 811 O O . MET A 1 108 ? 0.881 -10.863 -1.994 1.00 98.00 108 MET A O 1
ATOM 815 N N . MET A 1 109 ? -0.334 -10.507 -3.847 1.00 97.50 109 MET A N 1
ATOM 816 C CA . MET A 1 109 ? -1.540 -10.104 -3.114 1.00 97.50 109 MET A CA 1
ATOM 817 C C . MET A 1 109 ? -2.124 -11.277 -2.312 1.00 97.50 109 MET A C 1
ATOM 819 O O . MET A 1 109 ? -2.456 -11.117 -1.138 1.00 97.50 109 MET A O 1
ATOM 823 N N . ARG A 1 110 ? -2.169 -12.488 -2.884 1.00 96.88 110 ARG A N 1
ATOM 824 C CA . ARG A 1 110 ? -2.597 -13.686 -2.140 1.00 96.88 110 ARG A CA 1
ATOM 825 C C . ARG A 1 110 ? -1.639 -14.043 -1.006 1.00 96.88 110 ARG A C 1
ATOM 827 O O . ARG A 1 110 ? -2.099 -14.478 0.044 1.00 96.88 110 ARG A O 1
ATOM 834 N N . GLU A 1 111 ? -0.332 -13.873 -1.200 1.00 97.88 111 GLU A N 1
ATOM 835 C CA . GLU A 1 111 ? 0.682 -14.166 -0.178 1.00 97.88 111 GLU A CA 1
ATOM 836 C C . GLU A 1 111 ? 0.537 -13.289 1.065 1.00 97.88 111 GLU A C 1
ATOM 838 O O . GLU A 1 111 ? 0.703 -13.780 2.181 1.00 97.88 111 GLU A O 1
ATOM 843 N N . ILE A 1 112 ? 0.189 -12.010 0.890 1.00 97.62 112 ILE A N 1
ATOM 844 C CA . ILE A 1 112 ? -0.105 -11.129 2.028 1.00 97.62 112 ILE A CA 1
ATOM 845 C C . ILE A 1 112 ? -1.483 -11.408 2.645 1.00 97.62 112 ILE A C 1
ATOM 847 O O . ILE A 1 112 ? -1.773 -10.894 3.720 1.00 97.62 112 ILE A O 1
ATOM 851 N N . GLY A 1 113 ? -2.305 -12.251 2.009 1.00 96.69 113 GLY A N 1
ATOM 852 C CA . GLY A 1 113 ? -3.639 -12.633 2.468 1.00 96.69 113 GLY A CA 1
ATOM 853 C C . GLY A 1 113 ? -4.768 -11.754 1.932 1.00 96.69 113 GLY A C 1
ATOM 854 O O . GLY A 1 113 ? -5.882 -11.863 2.436 1.00 96.69 113 GLY A O 1
ATOM 855 N N . LEU A 1 114 ? -4.497 -10.906 0.934 1.00 96.06 114 LEU A N 1
ATOM 856 C CA . LEU A 1 114 ? -5.499 -10.040 0.324 1.00 96.06 114 LEU A CA 1
ATOM 857 C C . LEU A 1 114 ? -6.445 -10.847 -0.578 1.00 96.06 114 LEU A C 1
ATOM 859 O O . LEU A 1 114 ? -6.016 -11.671 -1.391 1.00 96.06 114 LEU A O 1
ATOM 863 N N . THR A 1 115 ? -7.738 -10.568 -0.459 1.00 93.31 115 THR A N 1
ATOM 864 C CA . THR A 1 115 ? -8.825 -11.185 -1.220 1.00 93.31 115 THR A CA 1
ATOM 865 C C . THR A 1 115 ? -9.751 -10.127 -1.825 1.00 93.31 115 THR A C 1
ATOM 867 O O . THR A 1 115 ? -9.855 -9.007 -1.331 1.00 93.31 115 THR A O 1
ATOM 870 N N . ASP A 1 116 ? -10.505 -10.496 -2.863 1.00 89.19 116 ASP A N 1
ATOM 871 C CA . ASP A 1 116 ? -11.428 -9.591 -3.575 1.00 89.19 116 ASP A CA 1
ATOM 872 C C . ASP A 1 116 ? -12.598 -9.058 -2.719 1.00 89.19 116 ASP A C 1
ATOM 874 O O . ASP A 1 116 ? -13.385 -8.228 -3.179 1.00 89.19 116 ASP A O 1
ATOM 878 N N . ASN A 1 117 ? -12.776 -9.570 -1.497 1.00 89.25 117 ASN A N 1
ATOM 879 C CA . ASN A 1 117 ? -13.830 -9.132 -0.580 1.00 89.25 117 ASN A CA 1
ATOM 880 C C . ASN A 1 117 ? -13.315 -8.195 0.520 1.00 89.25 117 ASN A C 1
ATOM 882 O O . ASN A 1 117 ? -14.112 -7.757 1.352 1.00 89.25 117 ASN A O 1
ATOM 886 N N . ASP A 1 118 ? -12.015 -7.903 0.542 1.00 92.69 118 ASP A N 1
ATOM 887 C CA . ASP A 1 118 ? -11.418 -7.085 1.585 1.00 92.69 118 ASP A CA 1
ATOM 888 C C . ASP A 1 118 ? -11.651 -5.592 1.358 1.00 92.69 118 ASP A C 1
ATOM 890 O O . ASP A 1 118 ? -11.522 -5.060 0.255 1.00 92.69 118 ASP A O 1
ATOM 894 N N . ASN A 1 119 ? -11.938 -4.891 2.455 1.00 92.50 119 ASN A N 1
ATOM 895 C CA . ASN A 1 119 ? -11.903 -3.435 2.492 1.00 92.50 119 ASN A CA 1
ATOM 896 C C . ASN A 1 119 ? -10.4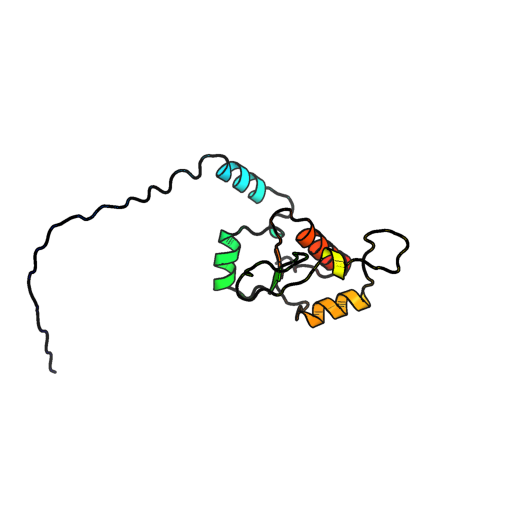73 -3.000 2.805 1.00 92.50 119 ASN A C 1
ATOM 898 O O . ASN A 1 119 ? -10.036 -3.111 3.951 1.00 92.50 119 ASN A O 1
ATOM 902 N N . VAL A 1 120 ? -9.744 -2.529 1.797 1.00 95.88 120 VAL A N 1
ATOM 903 C CA . VAL A 1 120 ? -8.308 -2.250 1.914 1.00 95.88 120 VAL A CA 1
ATOM 904 C C . VAL A 1 120 ? -8.052 -0.797 2.287 1.00 95.88 120 VAL A C 1
ATOM 906 O O . VAL A 1 120 ? -8.625 0.114 1.692 1.00 95.88 120 VAL A O 1
ATOM 909 N N . VAL A 1 121 ? -7.139 -0.577 3.232 1.00 96.88 121 VAL A N 1
ATOM 910 C CA . VAL A 1 121 ? -6.560 0.740 3.515 1.00 96.88 121 VAL A CA 1
ATOM 911 C C . VAL A 1 121 ? -5.042 0.630 3.450 1.00 96.88 121 VAL A C 1
ATOM 913 O O . VAL A 1 121 ? -4.439 -0.207 4.121 1.00 96.88 121 VAL A O 1
ATOM 916 N N . ILE A 1 122 ? -4.430 1.487 2.634 1.00 97.81 122 ILE A N 1
ATOM 917 C CA . ILE A 1 122 ? -2.990 1.498 2.368 1.00 97.81 122 ILE A CA 1
ATOM 918 C C . ILE A 1 122 ? -2.408 2.780 2.949 1.00 97.81 122 ILE A C 1
ATOM 920 O O . ILE A 1 122 ? -2.912 3.867 2.668 1.00 97.81 122 ILE A O 1
ATOM 924 N N . TYR A 1 123 ? -1.335 2.672 3.722 1.00 97.31 123 TYR A N 1
ATOM 925 C CA . TYR A 1 123 ? -0.656 3.826 4.302 1.00 97.31 123 TYR A CA 1
ATOM 926 C C . TYR A 1 123 ? 0.857 3.754 4.089 1.00 97.31 123 TYR A C 1
ATOM 928 O O . TYR A 1 123 ? 1.413 2.695 3.811 1.00 97.31 123 TYR A O 1
ATOM 936 N N . ASP A 1 124 ? 1.529 4.900 4.196 1.00 96.31 124 ASP A N 1
ATOM 937 C CA . ASP A 1 124 ? 2.989 4.991 4.164 1.00 96.31 124 ASP A CA 1
ATOM 938 C C . ASP A 1 124 ? 3.509 6.068 5.135 1.00 96.31 124 ASP A C 1
ATOM 940 O O . ASP A 1 124 ? 2.845 6.405 6.115 1.00 96.31 124 ASP A O 1
ATOM 944 N N . SER A 1 125 ? 4.715 6.600 4.905 1.00 92.38 125 SER A N 1
ATOM 945 C CA . SER A 1 125 ? 5.339 7.636 5.740 1.00 92.38 125 SER A CA 1
ATOM 946 C C . SER A 1 125 ? 4.720 9.038 5.605 1.00 92.38 125 SER A C 1
ATOM 948 O O . SER A 1 125 ? 5.249 9.990 6.180 1.00 92.38 125 SER A O 1
ATOM 950 N N . GLY A 1 126 ? 3.618 9.184 4.865 1.00 85.81 126 GLY A N 1
ATOM 951 C CA . GLY A 1 126 ? 2.869 10.433 4.710 1.00 85.81 126 GLY A CA 1
ATOM 952 C C . GLY A 1 126 ? 3.206 11.214 3.439 1.00 85.81 126 GLY A C 1
ATOM 953 O O . GLY A 1 126 ? 2.616 12.263 3.199 1.00 85.81 126 GLY A O 1
ATOM 954 N N . ASN A 1 127 ? 4.121 10.713 2.600 1.00 85.50 127 ASN A N 1
ATOM 955 C CA . ASN A 1 127 ? 4.371 11.275 1.267 1.00 85.50 127 ASN A CA 1
ATOM 956 C C . ASN A 1 127 ? 3.452 10.678 0.187 1.00 85.50 127 ASN A C 1
ATOM 958 O O . ASN A 1 127 ? 3.432 11.186 -0.933 1.00 85.50 127 ASN A O 1
ATOM 962 N N . SER A 1 128 ? 2.691 9.633 0.531 1.00 87.38 128 SER A N 1
ATOM 963 C CA . SER A 1 128 ? 1.748 8.916 -0.332 1.00 87.38 128 SER A CA 1
ATOM 964 C C . SER A 1 128 ? 2.353 8.287 -1.589 1.00 87.38 128 SER A C 1
ATOM 966 O O . SER A 1 128 ? 1.617 7.822 -2.452 1.00 87.38 128 SER A O 1
ATOM 968 N N . LEU A 1 129 ? 3.678 8.264 -1.743 1.00 93.75 129 LEU A N 1
ATOM 969 C CA . LEU A 1 129 ? 4.316 7.757 -2.956 1.00 93.75 129 LEU A CA 1
ATOM 970 C C . LEU A 1 129 ? 4.205 6.233 -3.038 1.00 93.75 129 LEU A C 1
ATOM 972 O O . LEU A 1 129 ? 3.920 5.685 -4.103 1.00 93.75 129 LEU A O 1
ATOM 976 N N . ALA A 1 130 ? 4.413 5.548 -1.916 1.00 96.88 130 ALA A N 1
ATOM 977 C CA . ALA A 1 130 ? 4.381 4.095 -1.882 1.00 96.88 130 ALA A CA 1
ATOM 978 C C . ALA A 1 130 ? 2.943 3.577 -1.773 1.00 96.88 130 ALA A C 1
ATOM 980 O O . ALA A 1 130 ? 2.572 2.636 -2.479 1.00 96.88 130 ALA A O 1
ATOM 981 N N . SER A 1 131 ? 2.104 4.242 -0.972 1.00 97.69 131 SER A N 1
ATOM 982 C CA . SER A 1 131 ? 0.687 3.888 -0.872 1.00 97.69 131 SER A CA 1
ATOM 983 C C . SER A 1 131 ? -0.050 4.110 -2.196 1.00 97.69 131 SER A C 1
ATOM 985 O O . SER A 1 131 ? -0.762 3.211 -2.649 1.00 97.69 131 SER A O 1
ATOM 987 N N . ALA A 1 132 ? 0.190 5.232 -2.888 1.00 96.75 132 ALA A N 1
ATOM 988 C CA . ALA A 1 132 ? -0.404 5.484 -4.202 1.00 96.75 132 ALA A CA 1
ATOM 989 C C . ALA A 1 132 ? 0.086 4.492 -5.265 1.00 96.75 132 ALA A C 1
ATOM 991 O O . ALA A 1 132 ? -0.680 4.129 -6.157 1.00 96.75 132 ALA A O 1
ATOM 992 N N . ARG A 1 133 ? 1.338 4.016 -5.179 1.00 97.69 133 ARG A N 1
ATOM 993 C CA . ARG A 1 133 ? 1.866 2.999 -6.102 1.00 97.69 133 ARG A CA 1
ATOM 994 C C . ARG A 1 133 ? 1.070 1.701 -6.013 1.00 97.69 133 ARG A C 1
ATOM 996 O O . ARG A 1 133 ? 0.701 1.157 -7.055 1.00 97.69 133 ARG A O 1
ATOM 1003 N N . LEU A 1 134 ? 0.822 1.219 -4.795 1.00 97.94 134 LEU A N 1
ATOM 1004 C CA . LEU A 1 134 ? 0.037 0.007 -4.576 1.00 97.94 134 LEU A CA 1
ATOM 1005 C C . LEU A 1 134 ? -1.440 0.230 -4.913 1.00 97.94 134 LEU A C 1
ATOM 1007 O O . LEU A 1 134 ? -2.024 -0.612 -5.586 1.00 97.94 134 LEU A O 1
ATOM 1011 N N . PHE A 1 135 ? -2.014 1.377 -4.533 1.00 97.12 135 PHE A N 1
ATOM 1012 C CA . PHE A 1 135 ? -3.374 1.758 -4.925 1.00 97.12 135 PHE A CA 1
ATOM 1013 C C . PHE A 1 135 ? -3.557 1.707 -6.449 1.00 97.12 135 PHE A C 1
ATOM 1015 O O . PHE A 1 135 ? -4.484 1.073 -6.943 1.00 97.12 135 PHE A O 1
ATOM 1022 N N . TYR A 1 136 ? -2.630 2.308 -7.201 1.00 96.62 136 TYR A N 1
ATOM 1023 C CA . TYR A 1 136 ? -2.663 2.282 -8.660 1.00 96.62 136 TYR A CA 1
ATOM 1024 C C . TYR A 1 136 ? -2.523 0.864 -9.220 1.00 96.62 136 TYR A C 1
ATOM 1026 O O . TYR A 1 136 ? -3.216 0.522 -10.167 1.00 96.62 136 TYR A O 1
ATOM 1034 N N . ALA A 1 137 ? -1.640 0.031 -8.660 1.00 97.50 137 ALA A N 1
ATOM 1035 C CA . ALA A 1 137 ? -1.482 -1.349 -9.117 1.00 97.50 137 ALA A CA 1
ATOM 1036 C C . ALA A 1 137 ? -2.760 -2.175 -8.895 1.00 97.50 137 ALA A C 1
ATOM 1038 O O . ALA A 1 137 ? -3.167 -2.914 -9.786 1.00 97.50 137 ALA A O 1
ATOM 1039 N N . LEU A 1 138 ? -3.407 -2.010 -7.738 1.00 96.31 138 LEU A N 1
ATOM 1040 C CA . LEU A 1 138 ? -4.693 -2.631 -7.427 1.00 96.31 138 LEU A CA 1
ATOM 1041 C C . LEU A 1 138 ? -5.755 -2.225 -8.456 1.00 96.31 138 LEU A C 1
ATOM 1043 O O . LEU A 1 138 ? -6.325 -3.098 -9.108 1.00 96.31 138 LEU A O 1
ATOM 1047 N N . ASP A 1 139 ? -5.948 -0.923 -8.672 1.00 94.31 139 ASP A N 1
ATOM 1048 C CA . ASP A 1 139 ? -6.911 -0.405 -9.653 1.00 94.31 139 ASP A CA 1
ATOM 1049 C C . ASP A 1 139 ? -6.600 -0.891 -11.081 1.00 94.31 139 ASP A C 1
ATOM 1051 O O . ASP A 1 139 ? -7.463 -1.438 -11.769 1.00 94.31 139 ASP A O 1
ATOM 1055 N N . TYR A 1 140 ? -5.333 -0.795 -11.497 1.00 96.00 140 TYR A N 1
ATOM 1056 C CA . TYR A 1 140 ? -4.861 -1.215 -12.817 1.00 96.00 140 TYR A CA 1
ATOM 1057 C C . TYR A 1 140 ? -5.113 -2.704 -13.094 1.00 96.00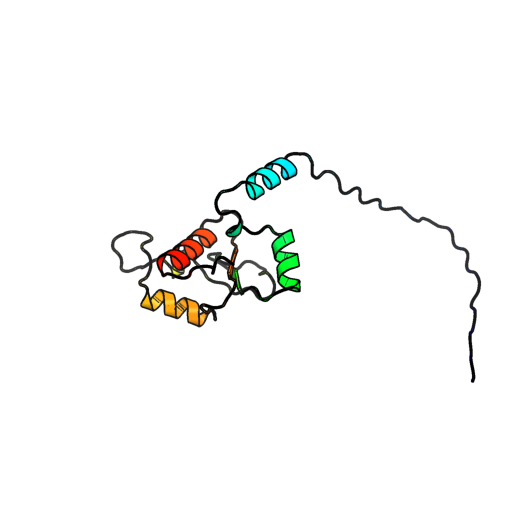 140 TYR A C 1
ATOM 1059 O O . TYR A 1 140 ? -5.444 -3.077 -14.221 1.00 96.00 140 TYR A O 1
ATOM 1067 N N . TYR A 1 141 ? -4.994 -3.556 -12.071 1.00 95.75 141 TYR A N 1
ATOM 1068 C CA . TYR A 1 141 ? -5.267 -4.991 -12.167 1.00 95.75 141 TYR A CA 1
ATOM 1069 C C . TYR A 1 141 ? -6.722 -5.377 -11.871 1.00 95.75 141 TYR A C 1
ATOM 1071 O O . TYR A 1 141 ? -7.045 -6.564 -11.840 1.00 95.75 141 TYR A O 1
ATOM 1079 N N . GLY A 1 142 ? -7.620 -4.398 -11.734 1.00 90.94 142 GLY A N 1
ATOM 1080 C CA . GLY A 1 142 ? -9.059 -4.622 -11.606 1.00 90.94 142 GLY A CA 1
ATOM 1081 C C . GLY A 1 142 ? -9.533 -4.891 -10.179 1.00 90.94 142 GLY A C 1
ATOM 1082 O O . GLY A 1 142 ? -10.683 -5.293 -9.984 1.00 90.94 142 GLY A O 1
ATOM 1083 N N . PHE A 1 143 ? -8.686 -4.646 -9.178 1.00 86.69 143 PHE A N 1
ATOM 1084 C CA . PHE A 1 143 ? -9.105 -4.611 -7.784 1.00 86.69 143 PHE A CA 1
ATOM 1085 C C . PHE A 1 143 ? -9.879 -3.310 -7.550 1.00 86.69 143 PHE A C 1
ATOM 1087 O O . PHE A 1 143 ? -9.316 -2.257 -7.260 1.00 86.69 143 PHE A O 1
ATOM 1094 N N . SER A 1 144 ? -11.196 -3.375 -7.732 1.00 68.19 144 SER A N 1
ATOM 1095 C CA . SER A 1 144 ? -12.077 -2.240 -7.466 1.00 68.19 144 SER A CA 1
ATOM 1096 C C . SER A 1 144 ? -12.618 -2.319 -6.045 1.00 68.19 144 SER A C 1
ATOM 1098 O O . SER A 1 144 ? -13.188 -3.334 -5.637 1.00 68.19 144 SER A O 1
ATOM 1100 N N . ALA A 1 145 ? -12.489 -1.222 -5.296 1.00 58.12 145 ALA A N 1
ATOM 1101 C CA . ALA A 1 145 ? -13.336 -1.020 -4.133 1.00 58.12 145 ALA A CA 1
ATOM 1102 C C . ALA A 1 145 ? -14.783 -1.034 -4.640 1.00 58.12 145 ALA A C 1
ATOM 1104 O O . ALA A 1 145 ? -15.154 -0.204 -5.475 1.00 58.12 145 ALA A O 1
ATOM 1105 N N . LYS A 1 146 ? -15.595 -1.998 -4.192 1.00 49.81 146 LYS A N 1
ATOM 1106 C CA . LYS A 1 146 ? -17.024 -1.984 -4.510 1.00 49.81 146 LYS A CA 1
ATOM 1107 C C . LYS A 1 146 ? -17.581 -0.679 -3.954 1.00 49.81 146 LYS A C 1
ATOM 1109 O O . LYS A 1 146 ? -17.636 -0.506 -2.740 1.00 49.81 146 LYS A O 1
ATOM 1114 N N . SER A 1 147 ? -17.964 0.242 -4.835 1.00 37.41 147 SER A N 1
ATOM 1115 C CA . SER A 1 147 ? -18.767 1.393 -4.446 1.00 37.41 147 SER A CA 1
ATOM 1116 C C . SER A 1 147 ? -20.069 0.848 -3.867 1.00 37.41 147 SER A C 1
ATOM 1118 O O . SER A 1 147 ? -20.846 0.228 -4.600 1.00 37.41 147 SER A O 1
ATOM 1120 N N . ALA A 1 148 ? -20.236 0.998 -2.554 1.00 32.97 148 ALA A N 1
ATOM 1121 C CA . ALA A 1 148 ? -21.511 0.797 -1.878 1.00 32.97 148 ALA A CA 1
ATOM 1122 C C . ALA A 1 148 ? -22.541 1.825 -2.363 1.00 32.97 148 ALA A C 1
ATOM 1124 O O . ALA A 1 148 ? -22.130 2.970 -2.668 1.00 32.97 148 ALA A O 1
#

Foldseek 3Di:
DDDDDDDDDDDDDDDDPPPPPPVPPDPDPVVVVVVVCLVPDDPSVLDADPVRVVVCVVPDDAAEEEQDLDDDPDDDPNYDYDVQQVQQADPPDPDGSHGDDLVSVVVVCVVSVHDLPHHYDYDYPPPCPRSVSVVCVCVVSPSDDPDD

Radius of gyration: 24.12 Å; chains: 1; bounding box: 46×41×77 Å

Secondary structure (DSSP, 8-state):
----------------------------SHHHHHHHHHHTSTTGGG---HHHHHHHHHHS--EEEE--SS--S---TTPEE--HHHHTB-TT-SSTTPBPPHHHHHHHHHHTT--TT--EEEE-SSS-HHHHHHHHHHHHTT------

Sequence (148 aa):
MRSLLLLISCFTLLLQTSAVACQASGVTIADEAIVDTLLTYPNQQLLVGATELYERLESQPVFLIDAREEAGDSLIPGAVHFSAISKLTDPDNPVASYLIGPELFGEMMREIGLTDNDNVVIYDSGNSLASARLFYALDYYGFSAKSA

pLDDT: mean 80.48, std 22.71, range [30.64, 98.44]